Protein AF-A0AAW4NZN1-F1 (afdb_monomer)

Solvent-accessible surface area (backbone atoms only — not comparable to full-atom values): 2790 Å² total; per-residue (Å²): 122,52,79,46,81,44,75,37,89,76,48,65,76,49,53,59,53,49,52,55,50,51,53,52,28,59,79,66,72,50,67,61,48,79,49,63,44,31,54,83,57,59,86,79,112

Foldseek 3Di:
DAEAEAEDQPQPVVVVVQVVVVVVCVVVVHPYHYYYDYPVCVVVD

pLDDT: mean 86.9, std 10.86, range [57.31, 98.06]

Nearest PDB structures (foldseek):
  1iib-assembly1_A  TM=9.041E-01  e=9.712E-02  Escherichia coli K-12
  3nbm-assembly1_A  TM=8.236E-01  e=3.383E-01  Streptococcus pneumoniae TIGR4
  7c6x-assembly6_F  TM=5.152E-01  e=4.718E+00  Thermus thermophilus HB8
  7c64-assemb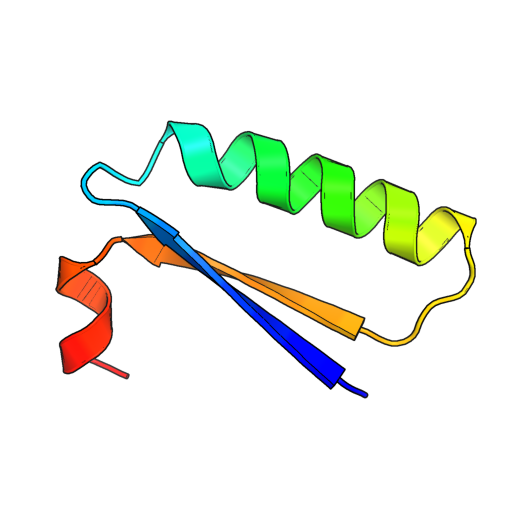ly1_B  TM=5.032E-01  e=8.805E+00  Thermus thermophilus HB8

Secondary structure (DSSP, 8-state):
-EEEEEEESSSHHHHHHHHHHHHHHHHTT--EEEEEEEGGGGGG-

Mean predicted aligned error: 4.61 Å

InterPro domains:
  IPR003501 Phosphotransferase system, EIIB component, type 2/3 [PF02302] (3-40)
  IPR013012 Phosphotransferase system, EIIB component, type 3 [PS51100] (1-45)
  IPR036095 PTS system IIB component-like superfamily [SSF52794] (1-44)
  IPR051819 PTS system sugar-specific EIIB domain-containing protein [PTHR34581] (1-44)

Sequence (45 aa):
MKRIMLCCSAGMSTSLLMRKMKEAASARGLDVDIAAYAAHEFDEQ

Structure (mmCIF, N/CA/C/O backbone):
data_AF-A0AAW4NZN1-F1
#
_entry.id   AF-A0AAW4NZN1-F1
#
loop_
_atom_site.group_PDB
_atom_site.id
_atom_site.type_symbol
_atom_site.label_atom_id
_atom_site.label_alt_id
_atom_site.label_comp_id
_atom_site.label_asym_id
_atom_site.label_entity_id
_atom_site.label_seq_id
_atom_site.pdbx_PDB_ins_code
_atom_site.Cartn_x
_atom_site.Cartn_y
_atom_site.Cartn_z
_atom_site.occupancy
_atom_site.B_iso_or_equiv
_atom_site.auth_seq_id
_atom_site.auth_comp_id
_atom_site.auth_asym_id
_atom_site.auth_atom_id
_atom_site.pdbx_PDB_model_num
ATOM 1 N N . MET A 1 1 ? -12.128 -9.903 2.569 1.00 82.12 1 MET A N 1
ATOM 2 C CA . MET A 1 1 ? -10.820 -9.311 2.254 1.00 82.12 1 MET A CA 1
ATOM 3 C C . MET A 1 1 ? -10.644 -9.022 0.765 1.00 82.12 1 MET A C 1
ATOM 5 O O . MET A 1 1 ? -10.524 -9.944 -0.036 1.00 82.12 1 MET A O 1
ATOM 9 N N . LYS A 1 2 ? -10.658 -7.742 0.374 1.00 91.12 2 LYS A N 1
ATOM 10 C CA . LYS A 1 2 ? -10.275 -7.311 -0.987 1.00 91.12 2 LYS A CA 1
ATOM 11 C C . LYS A 1 2 ? -8.800 -6.905 -0.986 1.00 91.12 2 LYS A C 1
ATOM 13 O O . LYS A 1 2 ? -8.346 -6.350 0.008 1.00 91.12 2 LYS A O 1
ATOM 18 N N . ARG A 1 3 ? -8.070 -7.155 -2.076 1.00 94.00 3 ARG A N 1
ATOM 19 C CA . ARG A 1 3 ? -6.659 -6.758 -2.217 1.00 94.00 3 ARG A CA 1
ATOM 20 C C . ARG A 1 3 ? -6.527 -5.602 -3.202 1.00 94.00 3 ARG A C 1
ATOM 22 O O . ARG A 1 3 ? -7.127 -5.640 -4.273 1.00 94.00 3 ARG A O 1
ATOM 29 N N . ILE A 1 4 ? -5.767 -4.583 -2.823 1.00 93.88 4 ILE A N 1
ATOM 30 C CA . ILE A 1 4 ? -5.493 -3.384 -3.612 1.00 93.88 4 ILE A CA 1
ATOM 31 C C . ILE A 1 4 ? -3.983 -3.298 -3.808 1.00 93.88 4 ILE A C 1
ATOM 33 O O . ILE A 1 4 ? -3.229 -3.105 -2.855 1.00 93.88 4 ILE A O 1
ATOM 37 N N . MET A 1 5 ? -3.553 -3.424 -5.057 1.00 90.81 5 MET A N 1
ATOM 38 C CA . MET A 1 5 ? -2.163 -3.253 -5.453 1.00 90.81 5 MET A CA 1
ATOM 39 C C . MET A 1 5 ? -1.999 -1.876 -6.096 1.00 90.81 5 MET A C 1
ATOM 41 O O . MET A 1 5 ? -2.720 -1.530 -7.031 1.00 90.81 5 MET A O 1
ATOM 45 N N . LEU A 1 6 ? -1.051 -1.092 -5.596 1.00 90.56 6 LEU A N 1
ATOM 46 C CA . LEU A 1 6 ? -0.588 0.118 -6.254 1.00 90.56 6 LEU A CA 1
ATOM 47 C C . LEU A 1 6 ? 0.703 -0.187 -7.015 1.00 90.56 6 LEU A C 1
ATOM 49 O O . LEU A 1 6 ? 1.607 -0.817 -6.472 1.00 90.56 6 LEU A O 1
ATOM 53 N N . CYS A 1 7 ? 0.801 0.302 -8.247 1.00 87.88 7 CYS A N 1
ATOM 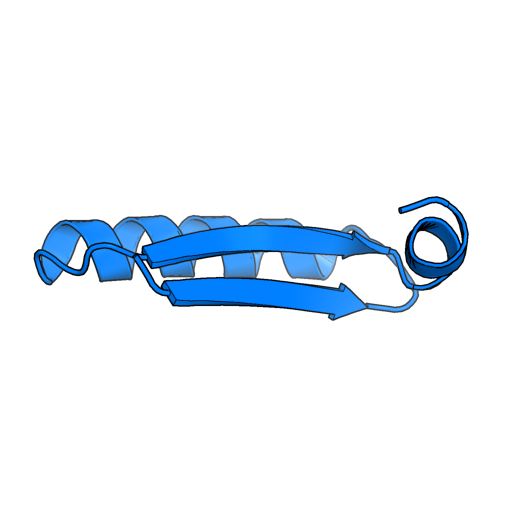54 C CA . CYS A 1 7 ? 1.957 0.106 -9.113 1.00 87.88 7 CYS A CA 1
ATOM 55 C C . CYS A 1 7 ? 2.425 1.454 -9.675 1.00 87.88 7 CYS A C 1
ATOM 57 O O . CYS A 1 7 ? 1.610 2.247 -10.149 1.00 87.88 7 CYS A O 1
ATOM 59 N N . CYS A 1 8 ? 3.727 1.731 -9.610 1.00 84.81 8 CYS A N 1
ATOM 60 C CA . CYS A 1 8 ? 4.345 2.958 -10.123 1.00 84.81 8 CYS A CA 1
ATOM 61 C C . CYS A 1 8 ? 5.718 2.650 -10.724 1.00 84.81 8 CYS A C 1
ATOM 63 O O . CYS A 1 8 ? 6.399 1.727 -10.284 1.00 84.81 8 CYS A O 1
ATOM 65 N N . SER A 1 9 ? 6.164 3.459 -11.683 1.00 75.94 9 SER A N 1
ATOM 66 C CA . SER A 1 9 ? 7.468 3.299 -12.334 1.00 75.94 9 SER A CA 1
ATOM 67 C C . SER A 1 9 ? 8.672 3.472 -11.394 1.00 75.94 9 SER A C 1
ATOM 69 O O . SER A 1 9 ? 9.695 2.840 -11.628 1.00 75.94 9 SER A O 1
ATOM 71 N N . ALA A 1 10 ? 8.571 4.295 -10.338 1.00 69.69 10 ALA A N 1
ATOM 72 C CA . ALA A 1 10 ? 9.724 4.727 -9.530 1.00 69.69 10 ALA A CA 1
ATOM 73 C C . ALA A 1 10 ? 9.638 4.428 -8.015 1.00 69.69 10 ALA A C 1
ATOM 75 O O . ALA A 1 10 ? 10.461 4.926 -7.251 1.00 69.69 10 ALA A O 1
ATOM 76 N N . GLY A 1 11 ? 8.653 3.645 -7.554 1.00 62.72 11 GLY A N 1
ATOM 77 C CA . GLY A 1 11 ? 8.564 3.103 -6.182 1.00 62.72 11 GLY A CA 1
ATOM 78 C C . GLY A 1 11 ? 8.306 4.097 -5.026 1.00 62.72 11 GLY A C 1
ATOM 79 O O . GLY A 1 11 ? 7.513 3.802 -4.135 1.00 62.72 11 GLY A O 1
ATOM 80 N N . MET A 1 12 ? 8.907 5.295 -5.017 1.00 67.06 12 MET A N 1
ATOM 81 C CA . MET A 1 12 ? 8.952 6.169 -3.830 1.00 67.06 12 MET A CA 1
ATOM 82 C C . MET A 1 12 ? 7.646 6.926 -3.522 1.00 67.06 12 MET A C 1
ATOM 84 O O . MET A 1 12 ? 7.247 7.014 -2.360 1.00 67.06 12 MET A O 1
ATOM 88 N N . SER A 1 13 ? 6.947 7.469 -4.524 1.00 70.38 13 SER A N 1
ATOM 89 C CA . SER A 1 13 ? 5.707 8.248 -4.312 1.00 70.38 13 SER A CA 1
ATOM 90 C C . SER A 1 13 ? 4.506 7.380 -3.910 1.00 70.38 13 SER A C 1
ATOM 92 O O . SER A 1 13 ? 3.592 7.838 -3.219 1.00 70.38 13 SER A O 1
ATOM 94 N N . THR A 1 14 ? 4.529 6.102 -4.280 1.00 80.88 14 THR A N 1
ATOM 95 C CA . THR A 1 14 ? 3.456 5.126 -4.050 1.00 80.88 14 THR A CA 1
ATOM 96 C C . THR A 1 14 ? 3.351 4.703 -2.588 1.00 80.88 14 THR A C 1
ATOM 98 O O . THR A 1 14 ? 2.249 4.483 -2.084 1.00 80.88 14 THR A O 1
ATOM 101 N N . SER A 1 15 ? 4.482 4.653 -1.878 1.00 84.00 15 SER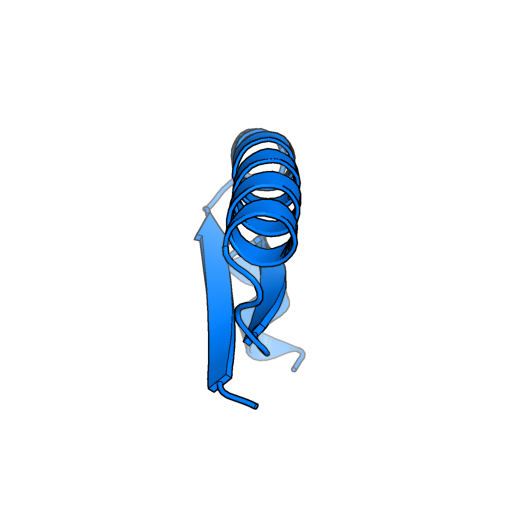 A N 1
ATOM 102 C CA . SER A 1 15 ? 4.549 4.248 -0.469 1.00 84.00 15 SER A CA 1
ATOM 103 C C . SER A 1 15 ? 3.821 5.222 0.459 1.00 84.00 15 SER A C 1
ATOM 105 O O . SER A 1 15 ? 3.162 4.804 1.413 1.00 84.00 15 SER A O 1
ATOM 107 N N . LEU A 1 16 ? 3.880 6.528 0.170 1.00 89.62 16 LEU A N 1
ATOM 108 C CA . LEU A 1 16 ? 3.166 7.535 0.958 1.00 89.62 16 LEU A CA 1
ATOM 109 C C . LEU A 1 16 ? 1.646 7.419 0.779 1.00 89.62 16 LEU A C 1
ATOM 111 O O . LEU A 1 16 ? 0.901 7.492 1.758 1.00 89.62 16 LEU A O 1
ATOM 115 N N . LEU A 1 17 ? 1.186 7.214 -0.458 1.00 92.44 17 LEU A N 1
ATOM 116 C CA . LEU A 1 17 ? -0.232 7.016 -0.754 1.00 92.44 17 LEU A CA 1
ATOM 117 C C . LEU A 1 17 ? -0.759 5.728 -0.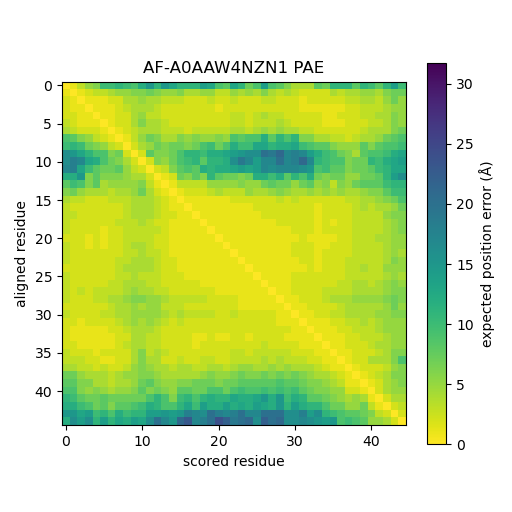107 1.00 92.44 17 LEU A C 1
ATOM 119 O O . LEU A 1 17 ? -1.792 5.761 0.557 1.00 92.44 17 LEU A O 1
ATOM 123 N N . MET A 1 18 ? -0.017 4.624 -0.224 1.00 94.00 18 MET A N 1
ATOM 124 C CA . MET A 1 18 ? -0.351 3.337 0.392 1.00 94.00 18 MET A CA 1
ATOM 125 C C . MET A 1 18 ? -0.563 3.458 1.906 1.00 94.00 18 MET A C 1
ATOM 127 O O . MET A 1 18 ? -1.576 2.982 2.420 1.00 94.00 18 MET A O 1
ATOM 131 N N . ARG A 1 19 ? 0.323 4.169 2.619 1.00 94.62 19 ARG A N 1
ATOM 132 C CA . ARG A 1 19 ? 0.170 4.426 4.063 1.00 94.62 19 ARG A CA 1
ATOM 133 C C . ARG A 1 19 ? -1.120 5.182 4.388 1.00 94.62 19 ARG A C 1
ATOM 135 O O . ARG A 1 19 ? -1.891 4.721 5.225 1.00 94.62 19 ARG A O 1
ATOM 142 N N . LYS A 1 20 ? -1.404 6.279 3.677 1.00 96.56 20 LYS A N 1
ATOM 143 C CA . LYS A 1 20 ? -2.645 7.057 3.863 1.00 96.56 20 LYS A CA 1
ATOM 144 C C . LYS A 1 20 ? -3.901 6.238 3.555 1.00 96.56 20 LYS A C 1
ATOM 146 O O . LYS A 1 20 ? -4.917 6.382 4.229 1.00 96.56 20 LYS A O 1
ATOM 151 N N . MET A 1 21 ? -3.844 5.357 2.557 1.00 96.75 21 MET A N 1
ATOM 152 C CA . MET A 1 21 ? -4.955 4.459 2.240 1.00 96.75 21 MET A CA 1
ATOM 153 C C . MET A 1 21 ? -5.197 3.428 3.348 1.00 96.75 21 MET A C 1
ATOM 155 O O . MET A 1 21 ? -6.356 3.168 3.667 1.00 96.75 21 MET A O 1
ATOM 159 N N . LYS A 1 22 ? -4.142 2.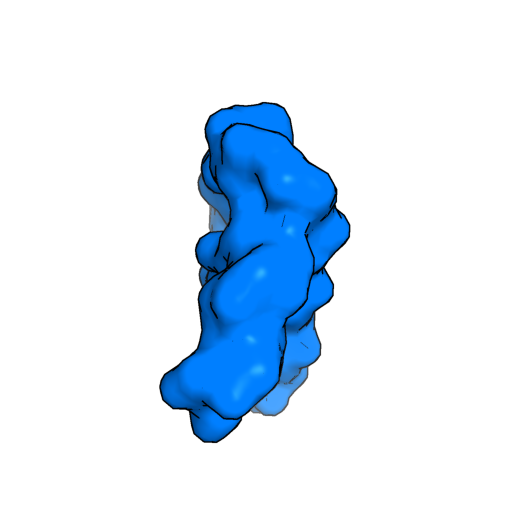881 3.973 1.00 96.25 22 LYS A N 1
ATOM 160 C CA . LYS A 1 22 ? -4.273 1.982 5.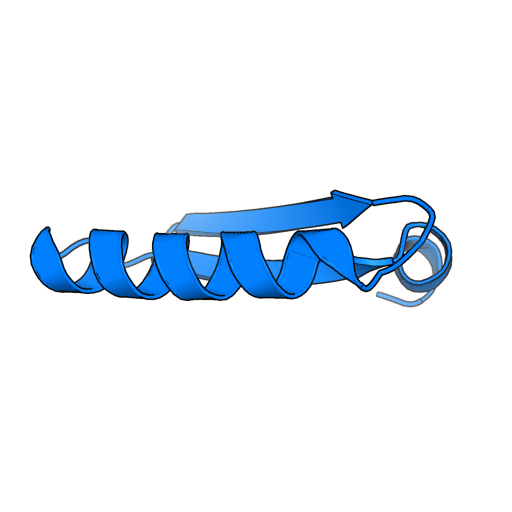135 1.00 96.25 22 LYS A CA 1
ATOM 161 C C . LYS A 1 22 ? -4.913 2.683 6.330 1.00 96.25 22 LYS A C 1
ATOM 163 O O . LYS A 1 22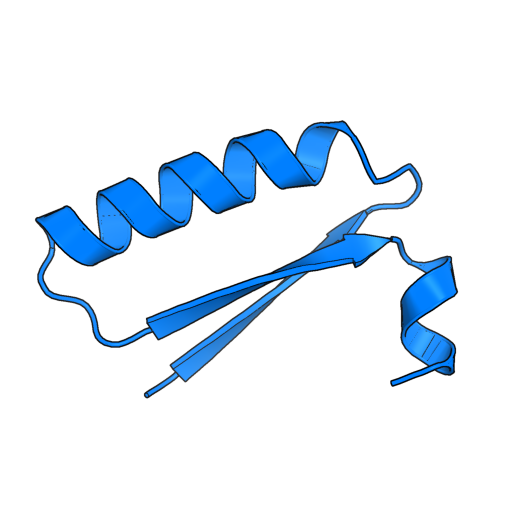 ? -5.823 2.132 6.944 1.00 96.25 22 LYS A O 1
ATOM 168 N N . GLU A 1 23 ? -4.485 3.908 6.625 1.00 97.38 23 GLU A N 1
ATOM 169 C CA . GLU A 1 23 ? -5.077 4.735 7.685 1.00 97.38 23 GLU A CA 1
ATOM 170 C C . GLU A 1 23 ? -6.569 4.994 7.423 1.00 97.38 23 GLU A C 1
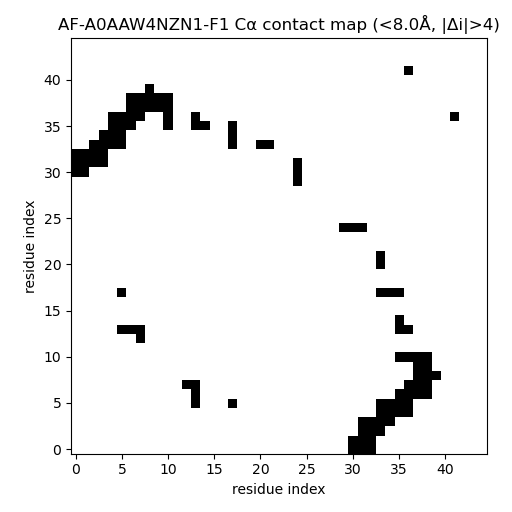ATOM 172 O O . GLU A 1 23 ? -7.404 4.767 8.299 1.00 97.38 23 GLU A O 1
ATOM 177 N N . ALA A 1 24 ? -6.929 5.379 6.195 1.00 97.69 24 ALA A N 1
ATOM 178 C CA . ALA A 1 24 ? -8.319 5.610 5.810 1.00 97.69 24 ALA A CA 1
ATOM 179 C C . ALA A 1 24 ? -9.174 4.330 5.836 1.00 97.69 24 ALA A C 1
ATOM 181 O O . ALA A 1 24 ? -10.345 4.382 6.212 1.00 97.69 24 ALA A O 1
ATOM 182 N N . ALA A 1 25 ? -8.616 3.183 5.438 1.00 97.00 25 ALA A N 1
ATOM 183 C CA . ALA A 1 25 ? -9.300 1.893 5.505 1.00 97.00 25 ALA A CA 1
ATOM 184 C C . ALA A 1 25 ? -9.590 1.489 6.955 1.00 97.00 25 ALA A C 1
ATOM 186 O O . ALA A 1 25 ? -10.726 1.132 7.267 1.00 97.00 25 ALA A O 1
ATOM 187 N N . SER A 1 26 ? -8.600 1.638 7.841 1.00 95.62 26 SER A N 1
ATOM 188 C CA . SER A 1 26 ? -8.742 1.390 9.279 1.00 95.62 26 SER A CA 1
ATOM 189 C C . SER A 1 26 ? -9.811 2.291 9.905 1.00 95.62 26 SER A C 1
ATOM 191 O O . SER A 1 26 ? -10.744 1.799 10.535 1.00 95.62 26 SER A O 1
ATOM 193 N N . ALA A 1 27 ? -9.767 3.600 9.628 1.00 98.06 27 ALA A N 1
ATOM 194 C CA . ALA A 1 27 ? -10.754 4.563 10.128 1.00 98.06 27 ALA A CA 1
ATOM 195 C C . ALA A 1 27 ? -12.192 4.277 9.654 1.00 98.06 27 ALA A C 1
ATOM 197 O O . ALA A 1 27 ? -13.155 4.675 10.305 1.00 98.06 27 ALA A O 1
ATOM 198 N N . ARG A 1 28 ? -12.348 3.590 8.518 1.00 97.38 28 ARG A N 1
ATOM 199 C CA . ARG A 1 28 ? -13.644 3.214 7.935 1.00 97.38 28 ARG A CA 1
ATOM 200 C C . ARG A 1 28 ? -14.064 1.776 8.257 1.00 97.38 28 ARG A C 1
ATOM 202 O O . ARG A 1 28 ? -15.110 1.353 7.772 1.00 97.38 28 ARG A O 1
ATOM 209 N N . GLY A 1 29 ? -13.265 1.022 9.016 1.00 96.56 29 GLY A N 1
ATOM 210 C CA . GLY A 1 29 ? -13.530 -0.388 9.321 1.00 96.56 29 GLY A CA 1
ATOM 211 C C . GLY A 1 29 ? -13.542 -1.293 8.083 1.00 96.56 29 GLY A C 1
ATOM 212 O O . GLY A 1 29 ? -14.295 -2.264 8.032 1.00 96.56 29 GLY A O 1
ATOM 213 N N . LEU A 1 30 ? -12.763 -0.954 7.051 1.00 96.56 30 LEU A N 1
ATOM 214 C CA . LEU A 1 30 ? -12.708 -1.713 5.803 1.00 96.56 30 LEU A CA 1
ATOM 215 C C . LEU A 1 30 ? -11.666 -2.835 5.892 1.00 96.56 30 LEU A C 1
ATOM 217 O O . LEU A 1 30 ? -10.477 -2.569 6.040 1.00 96.56 30 LEU A O 1
ATOM 221 N N . ASP A 1 31 ? -12.110 -4.080 5.711 1.00 95.00 31 ASP A N 1
ATOM 222 C CA . ASP A 1 31 ? -11.240 -5.258 5.588 1.00 95.00 31 ASP A CA 1
ATOM 223 C C . ASP A 1 31 ? -10.625 -5.352 4.177 1.00 95.00 31 ASP A C 1
ATOM 225 O O . ASP A 1 31 ? -11.129 -6.040 3.270 1.00 95.00 31 ASP A O 1
ATOM 229 N N . VAL A 1 32 ? -9.549 -4.587 3.975 1.00 96.25 32 VAL A N 1
ATOM 230 C CA . VAL A 1 32 ? -8.782 -4.540 2.727 1.00 96.25 32 VAL A CA 1
ATOM 231 C C . VAL A 1 32 ? -7.284 -4.661 2.979 1.00 96.25 32 VAL A C 1
ATOM 233 O O . VAL A 1 32 ? -6.737 -4.063 3.902 1.00 96.25 32 VAL A O 1
ATOM 236 N N . ASP A 1 33 ? -6.621 -5.408 2.107 1.00 94.44 33 ASP A N 1
ATOM 237 C CA . ASP A 1 33 ? -5.168 -5.498 2.043 1.00 94.44 33 ASP A CA 1
ATOM 238 C C . ASP A 1 33 ? -4.649 -4.521 0.991 1.00 94.44 33 ASP A C 1
ATOM 240 O O . ASP A 1 33 ? -5.183 -4.471 -0.119 1.00 94.44 33 ASP A O 1
ATOM 244 N N . ILE A 1 34 ? -3.639 -3.726 1.335 1.00 94.94 34 ILE A N 1
ATOM 245 C CA . ILE A 1 34 ? -3.107 -2.676 0.465 1.00 94.94 34 ILE A CA 1
ATOM 246 C C . ILE A 1 34 ? -1.591 -2.807 0.415 1.00 94.94 34 ILE A C 1
ATOM 248 O O . ILE A 1 34 ? -0.924 -2.701 1.449 1.00 94.94 34 ILE A O 1
ATOM 252 N N . ALA A 1 35 ? -1.052 -2.969 -0.788 1.00 91.69 35 ALA A N 1
ATOM 253 C CA . ALA A 1 35 ? 0.377 -3.084 -1.042 1.00 91.69 35 ALA A CA 1
ATOM 254 C C . ALA A 1 35 ? 0.788 -2.194 -2.221 1.00 91.69 35 ALA A C 1
ATOM 256 O O . ALA A 1 35 ? -0.027 -1.881 -3.088 1.00 91.69 35 ALA A O 1
ATOM 257 N N . ALA A 1 36 ? 2.040 -1.748 -2.222 1.00 90.50 36 ALA A N 1
ATOM 258 C CA . ALA A 1 36 ? 2.608 -0.930 -3.282 1.00 90.50 36 ALA A CA 1
ATOM 259 C C . ALA A 1 36 ? 3.899 -1.578 -3.769 1.00 90.50 36 ALA A C 1
ATOM 261 O O . ALA A 1 36 ? 4.725 -1.953 -2.941 1.00 90.50 36 ALA A O 1
ATOM 262 N N . TYR A 1 37 ? 4.050 -1.657 -5.086 1.00 86.62 37 TYR A N 1
ATOM 263 C CA . TYR A 1 37 ? 5.198 -2.255 -5.756 1.00 86.62 37 TYR A CA 1
ATOM 264 C C . TYR A 1 37 ? 5.668 -1.343 -6.887 1.00 86.62 37 TYR A C 1
ATOM 266 O O . TYR A 1 37 ? 4.900 -0.536 -7.436 1.00 86.62 37 TYR A O 1
ATOM 274 N N . ALA A 1 38 ? 6.940 -1.447 -7.233 1.00 86.12 38 ALA A N 1
ATOM 275 C CA . ALA A 1 38 ? 7.456 -0.885 -8.459 1.00 86.12 38 ALA A CA 1
ATOM 276 C C . ALA A 1 38 ? 7.028 -1.749 -9.651 1.00 86.12 38 ALA A C 1
ATOM 278 O O . ALA A 1 38 ? 6.888 -2.962 -9.547 1.00 86.12 38 ALA A O 1
ATOM 279 N N . ALA A 1 39 ? 6.844 -1.124 -10.813 1.00 83.44 39 ALA A N 1
ATOM 280 C CA . ALA A 1 39 ? 6.399 -1.835 -12.013 1.00 83.44 39 ALA A CA 1
ATOM 281 C C . ALA A 1 39 ? 7.342 -2.973 -12.439 1.00 83.44 39 ALA A C 1
ATOM 283 O O . ALA A 1 39 ? 6.883 -3.947 -13.019 1.00 83.44 39 ALA A O 1
ATOM 284 N N . HIS A 1 40 ? 8.638 -2.867 -12.131 1.00 81.62 40 HIS A N 1
ATOM 285 C CA . HIS A 1 40 ? 9.616 -3.916 -12.430 1.00 81.62 40 HIS A CA 1
ATOM 286 C C . HIS A 1 40 ? 9.567 -5.099 -11.449 1.00 81.62 40 HIS A C 1
ATOM 288 O O . HIS A 1 40 ? 10.084 -6.156 -11.773 1.00 81.62 40 HIS A O 1
ATOM 294 N N . GLU A 1 41 ? 8.943 -4.939 -10.278 1.00 79.44 41 GLU A N 1
ATOM 295 C CA . GLU A 1 41 ? 8.735 -6.029 -9.311 1.00 79.44 41 GLU A CA 1
ATOM 296 C C . GLU A 1 41 ? 7.507 -6.883 -9.684 1.00 79.44 41 GLU A C 1
ATOM 298 O O . GLU A 1 41 ? 7.261 -7.915 -9.069 1.00 79.44 41 GLU A O 1
ATOM 303 N N . PHE A 1 42 ? 6.720 -6.460 -10.683 1.00 75.06 42 PHE A N 1
ATOM 304 C CA . PHE A 1 42 ? 5.475 -7.128 -11.064 1.00 75.06 42 PHE A CA 1
ATOM 305 C C . PHE A 1 42 ? 5.696 -8.494 -11.72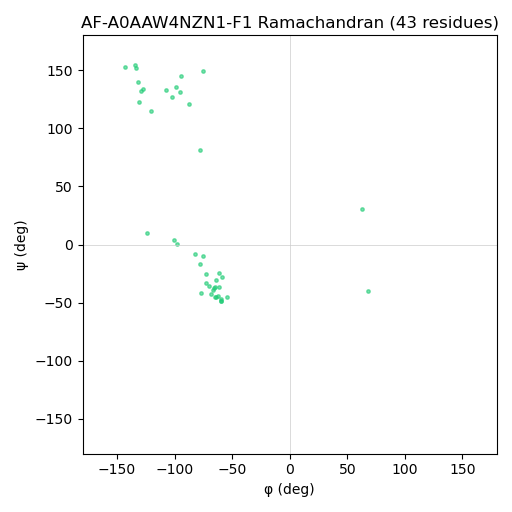0 1.00 75.06 42 PHE A C 1
ATOM 307 O O . PHE A 1 42 ? 4.911 -9.405 -11.483 1.00 75.06 42 PHE A O 1
ATOM 314 N N . ASP A 1 43 ? 6.760 -8.647 -12.510 1.00 70.69 43 ASP A N 1
ATOM 315 C CA . ASP A 1 43 ? 7.068 -9.919 -13.177 1.00 70.69 43 ASP A CA 1
ATOM 316 C C . ASP A 1 43 ? 7.648 -10.971 -12.204 1.00 70.69 43 ASP A C 1
ATOM 318 O O . ASP A 1 43 ? 7.778 -12.139 -12.568 1.00 70.69 43 ASP A O 1
ATOM 322 N N . GLU A 1 44 ? 7.987 -10.579 -10.968 1.00 64.88 44 GLU A N 1
ATOM 323 C CA . GLU A 1 44 ? 8.591 -11.441 -9.940 1.00 64.88 44 GLU A CA 1
ATOM 324 C C . GLU A 1 44 ? 7.586 -11.952 -8.877 1.00 64.88 44 GLU A C 1
ATOM 326 O O . GLU A 1 44 ? 7.992 -12.642 -7.937 1.00 64.88 44 GLU A O 1
ATOM 331 N N . GLN A 1 45 ? 6.284 -11.649 -9.014 1.00 57.31 45 GLN A N 1
ATOM 332 C CA . GLN A 1 45 ? 5.199 -12.086 -8.109 1.00 57.31 45 GLN A CA 1
ATOM 333 C C . GLN A 1 45 ? 4.268 -13.135 -8.723 1.00 57.31 45 GLN A C 1
ATOM 335 O O . GLN A 1 45 ? 3.795 -13.992 -7.937 1.00 57.31 45 GLN A O 1
#

Organism: NCBI:txid2042057

Radius of gyration: 11.22 Å; Cα contacts (8 Å, |Δi|>4): 54; chains: 1; bounding box: 23×20×23 Å